Protein AF-A0A7L4TTB1-F1 (afdb_monomer)

Mean predicted aligned error: 3.84 Å

Sequence (138 aa):
DGSELFFIPGIDSWAYRGWGAFDGAALINRELDQLVLGGENGLFYHANLNTTFDLEQKSFSGKPEIKKARYKVANKSHQGIENSIAVYRNIAYFADNGEGVIGINIDGSTLLFALEATDHKDGTIVVDEEENHPFIYT

Nearest PDB structures (foldseek):
  8qpv-assembly1_B  TM=6.743E-01  e=3.118E-03  Escherichia coli
  3mks-assembly3_D  TM=7.440E-01  e=1.355E-02  Saccharomyces cerevisiae
  9cnz-assembly1_B  TM=6.281E-01  e=1.090E-02  Escherichia coli
  9co0-assembly1_B  TM=6.308E-01  e=3.066E-02  Escherichia coli
  4zov-assembly1_A  TM=6.899E-01  e=6.936E-02  Saccharomyces cerevisiae

pLDDT: mean 92.99, std 6.39, range [65.25, 98.38]

Radius of gyration: 16.02 Å; Cα contacts (8 Å, |Δi|>4): 334; chains: 1; bounding box: 37×37×48 Å

Solvent-accessible surface area (backbone atoms only — not comparable to full-atom values): 7861 Å² total; per-residue (Å²): 136,87,70,86,82,80,86,82,74,47,64,46,92,87,40,92,30,91,40,38,50,66,70,26,56,69,46,74,42,77,91,78,36,31,39,39,35,28,23,29,10,28,35,42,39,38,29,43,34,61,70,46,78,40,79,90,79,70,43,76,50,59,58,69,47,80,45,70,28,72,79,73,39,75,100,48,86,48,54,13,16,53,22,29,58,28,70,59,93,59,35,37,33,36,35,23,69,54,27,17,44,36,35,32,32,60,82,82,42,38,80,75,47,53,38,73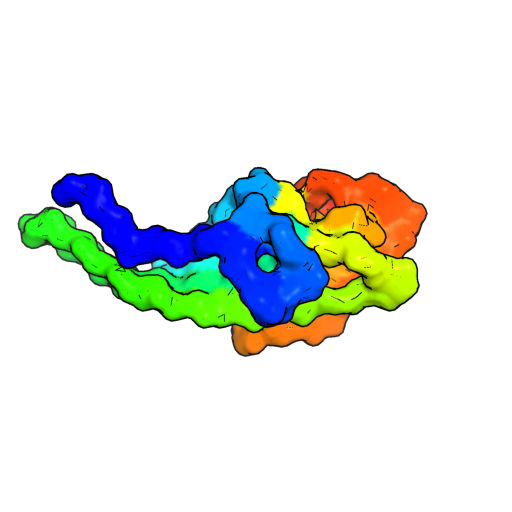,51,96,59,90,45,83,55,58,37,44,75,48,74,57,97,90,41,82,44,82,47,128

Structure (mmCIF, N/CA/C/O backbone):
data_AF-A0A7L4TTB1-F1
#
_entry.id   AF-A0A7L4TTB1-F1
#
loop_
_atom_site.group_PDB
_atom_site.id
_atom_site.type_symbol
_atom_site.label_atom_id
_atom_site.label_alt_id
_atom_site.label_comp_id
_atom_site.label_asym_id
_atom_site.label_entity_id
_atom_site.label_seq_id
_atom_site.pdbx_PDB_ins_code
_atom_site.Cartn_x
_atom_site.Cartn_y
_atom_site.Cartn_z
_atom_site.occupancy
_atom_site.B_iso_or_equiv
_atom_site.auth_seq_id
_atom_site.auth_comp_id
_atom_site.auth_asym_id
_atom_site.auth_atom_id
_atom_site.pdbx_PDB_model_num
ATOM 1 N N . ASP A 1 1 ? -17.251 9.281 18.926 1.00 81.56 1 ASP A N 1
ATOM 2 C CA . ASP A 1 1 ? -17.040 10.738 19.098 1.00 81.56 1 ASP A CA 1
ATOM 3 C C . ASP A 1 1 ? -16.586 11.428 17.805 1.00 81.56 1 ASP A C 1
ATOM 5 O O . ASP A 1 1 ? -16.478 12.646 17.804 1.00 81.56 1 ASP A O 1
ATOM 9 N N . GLY A 1 2 ? -16.378 10.687 16.703 1.00 83.19 2 GLY A N 1
ATOM 10 C CA . GLY A 1 2 ? -15.924 11.267 15.435 1.00 83.19 2 GLY A CA 1
ATOM 11 C C . GLY A 1 2 ? -14.453 11.684 15.460 1.00 83.19 2 GLY A C 1
ATOM 12 O O . GLY A 1 2 ? -14.030 12.432 14.585 1.00 83.19 2 GLY A O 1
ATOM 13 N N . SER A 1 3 ? -13.695 11.237 16.466 1.00 89.62 3 SER A N 1
ATOM 14 C CA . SER A 1 3 ? -12.261 11.477 16.542 1.00 89.62 3 SER A CA 1
ATOM 15 C C . SER A 1 3 ? -11.517 10.707 15.451 1.00 89.62 3 SER A C 1
ATOM 17 O O . SER A 1 3 ? -11.899 9.600 15.062 1.00 89.62 3 SER A O 1
ATOM 19 N N . GLU A 1 4 ? -10.452 11.318 14.940 1.00 90.94 4 GLU A N 1
ATOM 20 C CA . GLU A 1 4 ? -9.525 10.649 14.038 1.00 90.94 4 GLU A CA 1
ATOM 21 C C . GLU A 1 4 ? -8.771 9.555 14.800 1.00 90.94 4 GLU A C 1
ATOM 23 O O . GLU A 1 4 ? -8.196 9.800 15.860 1.00 90.94 4 GLU A O 1
ATOM 28 N N . LEU A 1 5 ? -8.773 8.342 14.249 1.00 89.25 5 LEU A N 1
ATOM 29 C CA . LEU A 1 5 ? -8.054 7.206 14.826 1.00 89.25 5 LEU A CA 1
ATOM 30 C C . LEU A 1 5 ? -6.598 7.162 14.368 1.00 89.25 5 LEU A C 1
ATOM 32 O O . LEU A 1 5 ? -5.707 6.785 15.127 1.00 89.25 5 LEU A O 1
ATOM 36 N N . PHE A 1 6 ? -6.374 7.488 13.097 1.00 93.19 6 PHE A N 1
ATOM 37 C CA . PHE A 1 6 ? -5.079 7.391 12.450 1.00 93.19 6 PHE A CA 1
ATOM 38 C C . PHE A 1 6 ? -5.067 8.210 11.158 1.00 93.19 6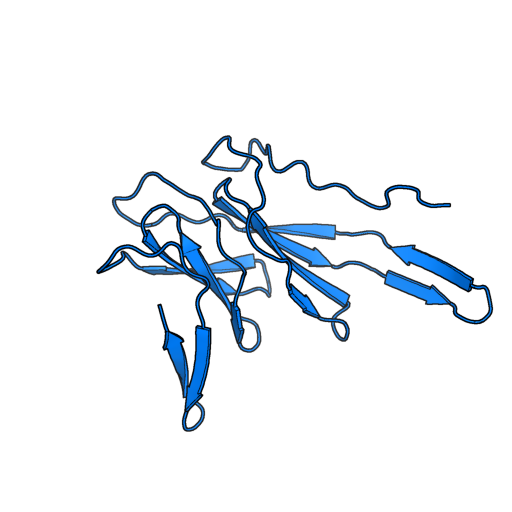 PHE A C 1
ATOM 40 O O . PHE A 1 6 ? -6.069 8.244 10.443 1.00 93.19 6 PHE A O 1
ATOM 47 N N . PHE A 1 7 ? -3.918 8.802 10.835 1.00 94.56 7 PHE A N 1
ATOM 48 C CA . PHE A 1 7 ? -3.724 9.610 9.635 1.00 94.56 7 PHE A CA 1
ATOM 49 C C . PHE A 1 7 ? -2.434 9.226 8.914 1.00 94.56 7 PHE A C 1
ATOM 51 O O . PHE A 1 7 ? -1.376 9.094 9.534 1.00 94.56 7 PHE A O 1
ATOM 58 N N . ILE A 1 8 ? -2.514 9.079 7.589 1.00 95.31 8 ILE A N 1
ATOM 59 C CA . ILE A 1 8 ? -1.348 8.908 6.719 1.00 95.31 8 ILE A CA 1
ATOM 60 C C . ILE A 1 8 ? -1.151 10.223 5.954 1.00 95.31 8 ILE A C 1
ATOM 62 O O . ILE A 1 8 ? -1.990 10.559 5.123 1.00 95.31 8 ILE A O 1
ATOM 66 N N . PRO A 1 9 ? -0.051 10.964 6.177 1.00 95.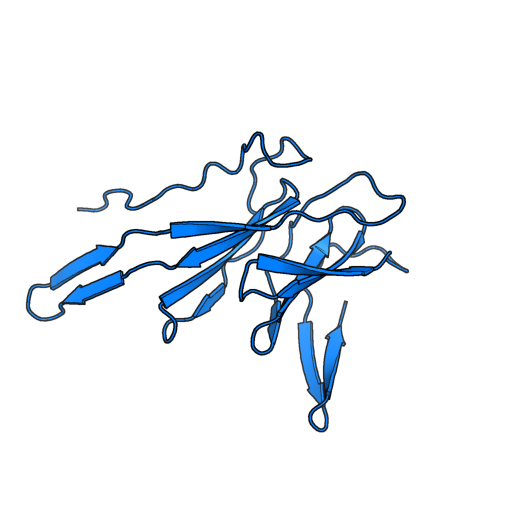00 9 PRO A N 1
ATOM 67 C CA . PRO A 1 9 ? 0.135 12.280 5.564 1.00 95.00 9 PRO A CA 1
ATOM 68 C C . PRO A 1 9 ? 0.494 12.235 4.076 1.00 95.00 9 PRO A C 1
ATOM 70 O O . PRO A 1 9 ? 0.437 13.267 3.414 1.00 95.00 9 PRO A O 1
ATOM 73 N N . GLY A 1 10 ? 0.957 11.088 3.567 1.00 95.75 10 GLY A N 1
ATOM 74 C CA . GLY A 1 10 ? 1.453 10.914 2.197 1.00 95.75 10 GLY A CA 1
ATOM 75 C C . GLY A 1 10 ? 2.787 11.615 1.910 1.00 95.75 10 GLY A C 1
ATOM 76 O O . GLY A 1 10 ? 3.640 11.065 1.223 1.00 95.75 10 GLY A O 1
ATOM 77 N N . ILE A 1 11 ? 3.044 12.796 2.470 1.00 97.38 11 ILE A N 1
ATOM 78 C CA . ILE A 1 11 ? 4.377 13.407 2.439 1.00 97.38 11 ILE A CA 1
ATOM 79 C C . ILE A 1 11 ? 5.302 12.617 3.367 1.00 97.38 11 ILE A C 1
ATOM 81 O O . ILE A 1 11 ? 5.118 12.593 4.583 1.00 97.38 11 ILE A O 1
ATOM 85 N N . ASP A 1 12 ? 6.301 11.961 2.779 1.00 97.06 12 ASP A N 1
ATOM 86 C CA . ASP A 1 12 ? 7.176 11.018 3.471 1.00 97.06 12 ASP A CA 1
ATOM 87 C C . ASP A 1 12 ? 8.604 11.124 2.922 1.00 97.06 12 ASP A C 1
ATOM 89 O O . ASP A 1 12 ? 8.827 10.991 1.720 1.00 97.06 12 ASP A O 1
ATOM 93 N N . SER A 1 13 ? 9.592 11.354 3.790 1.00 96.88 13 SER A N 1
ATOM 94 C CA . SER A 1 13 ? 10.999 11.504 3.383 1.00 96.88 13 SER A CA 1
ATOM 95 C C . SER A 1 13 ? 11.640 10.203 2.893 1.00 96.88 13 SER A C 1
ATOM 97 O O . SER A 1 13 ? 12.727 10.229 2.313 1.00 96.88 13 SER A O 1
ATOM 99 N N . TRP A 1 14 ? 10.993 9.059 3.125 1.00 97.12 14 TRP A N 1
ATOM 100 C CA . TRP A 1 14 ? 11.441 7.766 2.618 1.00 97.12 14 TRP A CA 1
ATOM 101 C C . TRP A 1 14 ? 11.008 7.504 1.168 1.00 97.12 14 TRP A C 1
ATOM 103 O O . TRP A 1 14 ? 11.599 6.640 0.501 1.00 97.12 14 TRP A O 1
ATOM 113 N N . ALA A 1 15 ? 9.997 8.239 0.694 1.00 97.00 15 ALA A N 1
ATOM 114 C CA . ALA A 1 15 ? 9.503 8.185 -0.674 1.00 97.00 15 ALA A CA 1
ATOM 115 C C . ALA A 1 15 ? 10.498 8.816 -1.660 1.00 97.00 15 ALA A C 1
ATOM 117 O O . ALA A 1 15 ? 11.261 9.717 -1.313 1.00 97.00 15 ALA A O 1
ATOM 118 N N . TYR A 1 16 ? 10.483 8.347 -2.910 1.00 95.12 16 TYR A N 1
ATOM 119 C CA . TYR A 1 16 ? 11.289 8.953 -3.976 1.00 95.12 16 TYR A CA 1
ATOM 120 C C . TYR A 1 16 ? 10.629 10.202 -4.571 1.00 95.12 16 TYR A C 1
ATOM 122 O O . TYR A 1 16 ? 11.339 11.085 -5.053 1.00 95.12 16 TYR A O 1
ATOM 130 N N . ARG A 1 17 ? 9.295 10.307 -4.496 1.00 93.94 17 ARG A N 1
ATOM 131 C CA . ARG A 1 17 ? 8.516 11.454 -4.975 1.00 93.94 17 ARG A CA 1
ATOM 132 C C . ARG A 1 17 ? 7.885 12.197 -3.798 1.00 93.94 17 ARG A C 1
ATOM 134 O O . ARG A 1 17 ? 7.252 11.602 -2.934 1.00 93.94 17 ARG A O 1
ATOM 141 N N . GLY A 1 18 ? 8.025 13.520 -3.787 1.00 95.00 18 GLY A N 1
ATOM 142 C CA . GLY A 1 18 ? 7.490 14.404 -2.743 1.00 95.00 18 GLY A CA 1
ATOM 143 C C . GLY A 1 18 ? 6.016 14.780 -2.921 1.00 95.00 18 GLY A C 1
ATOM 144 O O . GLY A 1 18 ? 5.669 15.936 -2.702 1.00 95.00 18 GLY A O 1
ATOM 145 N N . TRP A 1 19 ? 5.167 13.852 -3.367 1.00 96.00 19 TRP A N 1
ATOM 146 C CA . TRP A 1 19 ? 3.761 14.119 -3.693 1.00 96.00 19 TRP A CA 1
ATOM 147 C C . TRP A 1 19 ? 2.832 13.229 -2.865 1.00 96.00 19 TRP A C 1
ATOM 149 O O . TRP A 1 19 ? 2.733 12.038 -3.116 1.00 96.00 19 TRP A O 1
ATOM 159 N N . GLY A 1 20 ? 2.194 13.790 -1.838 1.00 95.94 20 GLY A N 1
ATOM 160 C CA . GLY A 1 20 ? 1.507 13.026 -0.788 1.00 95.94 20 GLY A CA 1
ATOM 161 C C . GLY A 1 20 ? 0.036 12.697 -1.043 1.00 95.94 20 GLY A C 1
ATOM 162 O O . GLY A 1 20 ? -0.704 12.549 -0.075 1.00 95.94 20 GLY A O 1
ATOM 163 N N . ALA A 1 21 ? -0.398 12.651 -2.299 1.00 96.56 21 ALA A N 1
ATOM 164 C CA . ALA A 1 21 ? -1.785 12.365 -2.650 1.00 96.56 21 ALA A CA 1
ATOM 165 C C . ALA A 1 21 ? -2.095 10.856 -2.660 1.00 96.56 21 ALA A C 1
ATOM 167 O O . ALA A 1 21 ? -1.195 10.009 -2.713 1.00 96.56 21 ALA A O 1
ATOM 168 N N . PHE A 1 22 ? -3.391 10.553 -2.594 1.00 96.88 22 PHE A N 1
ATOM 169 C CA . PHE A 1 22 ? -3.963 9.211 -2.604 1.00 96.88 22 PHE A CA 1
ATOM 170 C C . PHE A 1 22 ? -5.194 9.225 -3.512 1.00 96.88 22 PHE A C 1
ATOM 172 O O . PHE A 1 22 ? -6.270 9.640 -3.081 1.00 96.88 22 PHE A O 1
ATOM 179 N N . ASP A 1 23 ? -5.017 8.784 -4.754 1.00 95.12 23 ASP A N 1
ATOM 180 C CA . ASP A 1 23 ? -6.067 8.836 -5.780 1.00 95.12 23 ASP A CA 1
ATOM 181 C C . ASP A 1 23 ? -6.814 7.495 -5.915 1.00 95.12 23 ASP A C 1
ATOM 183 O O . ASP A 1 23 ? -7.994 7.452 -6.272 1.00 95.12 23 ASP A O 1
ATOM 187 N N . GLY A 1 24 ? -6.150 6.395 -5.545 1.00 93.50 24 GLY A N 1
ATOM 188 C CA . GLY A 1 24 ? -6.726 5.056 -5.497 1.00 93.50 24 GLY A CA 1
ATOM 189 C C . GLY A 1 24 ? -7.547 4.776 -4.234 1.00 93.50 24 GLY A C 1
ATOM 190 O O . GLY A 1 24 ? -7.366 5.384 -3.177 1.00 93.50 24 GLY A O 1
ATOM 191 N N . ALA A 1 25 ? -8.432 3.783 -4.321 1.00 95.44 25 ALA A N 1
ATOM 192 C CA . ALA A 1 25 ? -9.164 3.270 -3.171 1.00 95.44 25 ALA A CA 1
ATOM 193 C C . ALA A 1 25 ? -8.328 2.245 -2.388 1.00 95.44 25 ALA A C 1
ATOM 195 O O . ALA A 1 25 ? -7.601 1.428 -2.960 1.00 95.44 25 ALA A O 1
ATOM 196 N N . ALA A 1 26 ? -8.476 2.256 -1.063 1.00 95.94 26 ALA A N 1
ATOM 197 C CA . ALA A 1 26 ? -7.888 1.240 -0.201 1.00 95.94 26 ALA A CA 1
ATOM 198 C C . ALA A 1 26 ? -8.641 -0.092 -0.325 1.00 95.94 26 ALA A C 1
ATOM 200 O O . ALA A 1 26 ? -9.874 -0.117 -0.354 1.00 95.94 26 ALA A O 1
ATOM 201 N N . LEU A 1 27 ? -7.903 -1.202 -0.307 1.00 96.81 27 LEU A N 1
ATOM 202 C CA . LEU A 1 27 ? -8.476 -2.541 -0.203 1.00 96.81 27 LEU A CA 1
ATOM 203 C C . LEU A 1 27 ? -8.360 -3.030 1.242 1.00 96.81 27 LEU A C 1
ATOM 205 O O . LEU A 1 27 ? -7.275 -3.003 1.823 1.00 96.81 27 LEU A O 1
ATOM 209 N N . ILE A 1 28 ? -9.475 -3.486 1.815 1.00 96.38 28 ILE A N 1
ATOM 210 C CA . ILE A 1 28 ? -9.551 -3.964 3.200 1.00 96.38 28 ILE A CA 1
ATOM 211 C C . ILE A 1 28 ? -9.843 -5.460 3.201 1.00 96.38 28 ILE A C 1
ATOM 213 O O . ILE A 1 28 ? -10.834 -5.908 2.627 1.00 96.38 28 ILE A O 1
ATOM 217 N N . ASN A 1 29 ? -9.015 -6.222 3.909 1.00 96.12 29 ASN A N 1
ATOM 218 C CA . ASN A 1 29 ? -9.282 -7.613 4.236 1.00 96.12 29 ASN A CA 1
ATOM 219 C C . ASN A 1 29 ? -9.722 -7.702 5.701 1.00 96.12 29 ASN A C 1
ATOM 221 O O . ASN A 1 29 ? -8.918 -7.537 6.617 1.00 96.12 29 ASN A O 1
ATOM 225 N N . ARG A 1 30 ? -11.011 -7.981 5.918 1.00 94.31 30 ARG A N 1
ATOM 226 C CA . ARG A 1 30 ? -11.591 -8.113 7.261 1.00 94.31 30 ARG A CA 1
ATOM 227 C C . A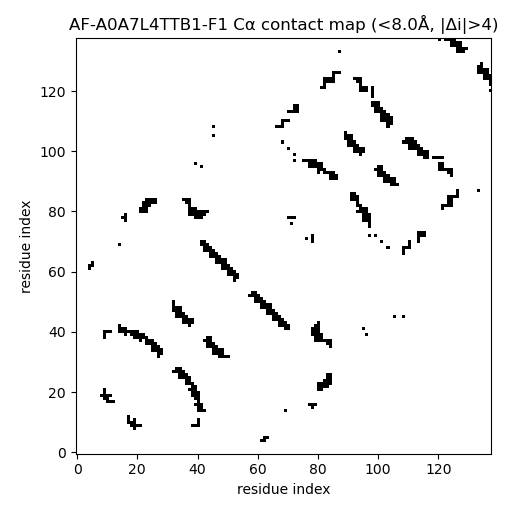RG A 1 30 ? -11.064 -9.333 8.020 1.00 94.31 30 ARG A C 1
ATOM 229 O O . ARG A 1 30 ? -10.962 -9.267 9.238 1.00 94.31 30 ARG A O 1
ATOM 236 N N . GLU A 1 31 ? -10.776 -10.437 7.335 1.00 95.25 31 GLU A N 1
ATOM 237 C CA . GLU A 1 31 ? -10.345 -11.684 7.984 1.00 95.25 31 GLU A CA 1
ATOM 238 C C . GLU A 1 31 ? -8.940 -11.559 8.571 1.00 95.25 31 GLU A C 1
ATOM 240 O O . GLU A 1 31 ? -8.683 -12.052 9.666 1.00 95.25 31 GLU A O 1
ATOM 245 N N . LEU A 1 32 ? -8.053 -10.863 7.858 1.00 95.25 32 LEU A N 1
ATOM 246 C CA . LEU A 1 32 ? -6.690 -10.582 8.312 1.00 95.25 32 LEU A CA 1
ATOM 247 C C . LEU A 1 32 ? -6.575 -9.275 9.102 1.00 95.25 32 LEU A C 1
ATOM 249 O O . LEU A 1 32 ? -5.508 -8.994 9.640 1.00 95.25 32 LEU A O 1
ATOM 253 N N . ASP A 1 33 ? -7.651 -8.486 9.156 1.00 96.56 33 ASP A N 1
ATOM 254 C CA . ASP A 1 33 ? -7.678 -7.143 9.740 1.00 96.56 33 ASP A CA 1
ATOM 255 C C . ASP A 1 33 ? -6.575 -6.236 9.161 1.00 96.56 33 ASP A C 1
ATOM 257 O O . ASP A 1 33 ? -5.785 -5.595 9.860 1.00 96.56 33 ASP A O 1
ATOM 261 N N . GLN A 1 34 ? -6.501 -6.229 7.830 1.00 96.56 34 GLN A N 1
ATOM 262 C CA . GLN A 1 34 ? -5.459 -5.560 7.061 1.00 96.56 34 GLN A CA 1
ATOM 263 C C . GLN A 1 34 ? -6.032 -4.610 6.019 1.00 96.56 34 GLN A C 1
ATOM 265 O O . GLN A 1 34 ? -7.121 -4.818 5.484 1.00 96.56 34 GLN A O 1
ATOM 270 N N . LEU A 1 35 ? -5.246 -3.592 5.686 1.00 96.62 35 LEU A N 1
ATOM 271 C CA . LEU A 1 35 ? -5.521 -2.645 4.615 1.00 96.62 35 LEU A CA 1
ATOM 272 C C . LEU A 1 35 ? -4.288 -2.491 3.730 1.00 96.62 35 LEU A C 1
ATOM 274 O O . LEU A 1 35 ? -3.164 -2.429 4.232 1.00 96.62 35 LEU A O 1
ATOM 278 N N . VAL A 1 36 ? -4.496 -2.383 2.420 1.00 97.94 36 VAL A N 1
ATOM 279 C CA . VAL A 1 36 ? -3.457 -1.974 1.468 1.00 97.94 36 VAL A CA 1
ATOM 280 C C . VAL A 1 36 ? -3.900 -0.749 0.676 1.00 97.94 36 VAL A C 1
ATOM 282 O O . VAL A 1 36 ? -5.084 -0.590 0.377 1.00 97.94 36 VAL A O 1
ATOM 285 N N . LEU A 1 37 ? -2.952 0.133 0.367 1.00 97.88 37 LEU A N 1
ATOM 286 C CA . LEU A 1 37 ? -3.210 1.398 -0.319 1.00 97.88 37 LEU A CA 1
ATOM 287 C C . LEU A 1 37 ? -1.978 1.849 -1.110 1.00 97.88 37 LEU A C 1
ATOM 289 O O . LEU A 1 37 ? -0.845 1.703 -0.649 1.00 97.88 37 LEU A O 1
ATOM 293 N N . GLY A 1 38 ? -2.205 2.420 -2.289 1.00 97.75 38 GLY A N 1
ATOM 294 C CA . GLY A 1 38 ? -1.177 3.099 -3.068 1.00 97.75 38 GLY A CA 1
ATOM 295 C C . GLY A 1 38 ? -1.130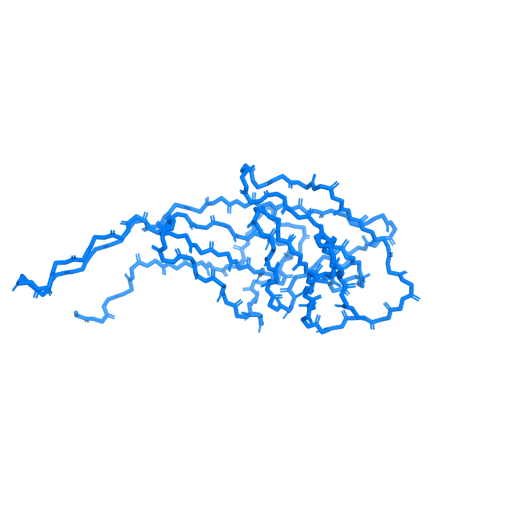 4.588 -2.747 1.00 97.75 38 GLY A C 1
ATOM 296 O O . GLY A 1 38 ? -2.177 5.219 -2.643 1.00 97.75 38 GLY A O 1
ATOM 297 N N . GLY A 1 39 ? 0.070 5.141 -2.569 1.00 97.69 39 GLY A N 1
ATOM 298 C CA . GLY A 1 39 ? 0.280 6.587 -2.550 1.00 97.69 39 GLY A CA 1
ATOM 299 C C . GLY A 1 39 ? 0.943 7.063 -3.835 1.00 97.69 39 GLY A C 1
ATOM 300 O O . GLY A 1 39 ? 1.882 6.437 -4.343 1.00 97.69 39 GLY A O 1
ATOM 301 N N . GLU A 1 40 ? 0.541 8.231 -4.324 1.00 96.19 40 GLU A N 1
ATOM 302 C CA . GLU A 1 40 ? 1.182 8.847 -5.487 1.00 96.19 40 GLU A CA 1
ATOM 303 C C . GLU A 1 40 ? 2.647 9.254 -5.225 1.00 96.19 40 GLU A C 1
ATOM 305 O O . GLU A 1 40 ? 3.401 9.541 -6.151 1.00 96.19 40 GLU A O 1
ATOM 310 N N . ASN A 1 41 ? 3.103 9.229 -3.974 1.00 96.88 41 ASN A N 1
ATOM 311 C CA . ASN A 1 41 ? 4.516 9.372 -3.615 1.00 96.88 41 ASN A CA 1
ATOM 312 C C . ASN A 1 41 ? 5.380 8.156 -4.025 1.00 96.88 41 ASN A C 1
ATOM 314 O O . ASN A 1 41 ? 6.601 8.172 -3.832 1.00 96.88 41 ASN A O 1
ATOM 318 N N . GLY A 1 42 ? 4.769 7.096 -4.564 1.00 96.69 42 GLY A N 1
ATOM 319 C CA . GLY A 1 42 ? 5.444 5.866 -4.978 1.00 96.69 42 GLY A CA 1
ATOM 320 C C . GLY A 1 42 ? 5.641 4.861 -3.843 1.00 96.69 42 GLY A C 1
ATOM 321 O O . GLY A 1 42 ? 6.506 3.985 -3.937 1.00 96.69 42 GLY A O 1
ATOM 322 N N . LEU A 1 43 ? 4.885 4.996 -2.750 1.00 97.94 43 LEU A N 1
ATOM 323 C CA . LEU A 1 43 ? 4.881 4.049 -1.642 1.00 97.94 43 LEU A CA 1
ATOM 324 C C . LEU A 1 43 ? 3.642 3.159 -1.693 1.00 97.94 43 LEU A C 1
ATOM 326 O O . LEU A 1 43 ? 2.512 3.634 -1.775 1.00 97.94 43 LEU A O 1
ATOM 330 N N . PHE A 1 44 ? 3.870 1.856 -1.570 1.00 98.38 44 PHE A N 1
ATOM 331 C CA . PHE A 1 44 ? 2.826 0.893 -1.252 1.00 98.38 44 PHE A CA 1
ATOM 332 C C . PHE A 1 44 ? 2.693 0.808 0.268 1.00 98.38 44 PHE A C 1
ATOM 334 O O . PHE A 1 44 ? 3.671 0.508 0.961 1.00 98.38 44 PHE A O 1
ATOM 341 N N . TYR A 1 45 ? 1.499 1.071 0.782 1.00 98.06 45 TYR A N 1
ATOM 342 C CA . TYR A 1 45 ? 1.173 1.021 2.200 1.00 98.06 45 TYR A CA 1
ATOM 343 C C . TYR A 1 45 ? 0.461 -0.289 2.525 1.00 98.06 45 TYR A C 1
ATOM 345 O O . TYR A 1 45 ? -0.510 -0.656 1.869 1.00 98.06 45 TYR A O 1
ATOM 353 N N . HIS A 1 46 ? 0.915 -0.960 3.580 1.00 97.56 46 HIS A N 1
ATOM 354 C CA . HIS A 1 46 ? 0.258 -2.115 4.186 1.00 97.56 46 HIS A CA 1
ATOM 355 C C . HIS A 1 46 ? 0.049 -1.831 5.668 1.00 97.56 46 HIS A C 1
ATOM 357 O O . HIS A 1 46 ? 1.009 -1.592 6.394 1.00 97.56 46 HIS A O 1
ATOM 363 N N . ALA A 1 47 ? -1.196 -1.837 6.122 1.00 96.38 47 ALA A N 1
ATOM 364 C CA . ALA A 1 47 ? -1.556 -1.610 7.510 1.00 96.38 47 ALA A CA 1
ATOM 365 C C . ALA A 1 47 ? -2.116 -2.892 8.124 1.00 96.38 47 ALA A C 1
ATOM 367 O O . ALA A 1 47 ? -3.065 -3.458 7.587 1.00 96.38 47 ALA A O 1
ATOM 368 N N . ASN A 1 48 ? -1.588 -3.302 9.276 1.00 96.75 48 ASN A N 1
ATOM 369 C CA . ASN A 1 48 ? -2.353 -4.130 10.211 1.00 96.75 48 ASN A CA 1
ATOM 370 C C . ASN A 1 48 ? -3.210 -3.174 11.044 1.00 96.75 48 ASN A C 1
ATOM 372 O O . ASN A 1 48 ? -2.648 -2.287 11.685 1.00 96.75 48 ASN A O 1
ATOM 376 N N . LEU A 1 49 ? -4.535 -3.296 11.015 1.00 96.38 49 LEU A N 1
ATOM 377 C CA . LEU A 1 49 ? -5.437 -2.319 11.640 1.00 96.38 49 LEU A CA 1
ATOM 378 C C . LEU A 1 49 ? -5.509 -2.491 13.167 1.00 96.38 49 LEU A C 1
ATOM 380 O O . LEU A 1 49 ? -5.665 -1.503 13.893 1.00 96.38 49 LEU A O 1
ATOM 384 N N . ASN A 1 50 ? -5.319 -3.724 13.650 1.00 96.44 50 ASN A N 1
ATOM 385 C CA . ASN A 1 50 ? -5.428 -4.120 15.056 1.00 96.44 50 ASN A CA 1
ATOM 386 C C . ASN A 1 50 ? -6.769 -3.683 15.670 1.00 96.44 50 ASN A C 1
ATOM 388 O O . ASN A 1 50 ? -6.824 -3.082 16.746 1.00 96.44 50 ASN A O 1
ATOM 392 N N . THR A 1 51 ? -7.847 -3.940 14.938 1.00 95.25 51 THR A N 1
ATOM 393 C CA . THR A 1 51 ? -9.217 -3.563 15.257 1.00 95.25 51 THR A CA 1
ATOM 394 C C . THR A 1 51 ? -9.776 -4.434 16.376 1.00 95.25 51 THR A C 1
ATOM 396 O O . THR A 1 51 ? -9.739 -5.661 16.323 1.00 95.25 51 THR A O 1
ATOM 399 N N . THR A 1 52 ? -10.383 -3.801 17.376 1.00 93.75 52 THR A N 1
ATOM 400 C CA . THR A 1 52 ? -11.248 -4.452 18.363 1.00 93.75 52 THR A CA 1
ATOM 401 C C . THR A 1 52 ? -12.622 -3.805 18.298 1.00 93.75 52 THR A C 1
ATOM 403 O O . THR A 1 52 ? -12.756 -2.593 18.461 1.00 93.75 52 THR A O 1
ATOM 406 N N . PHE A 1 53 ? -13.653 -4.613 18.060 1.00 91.81 53 PHE A N 1
ATOM 407 C CA . PHE A 1 53 ? -15.038 -4.159 18.011 1.00 91.81 53 PHE A CA 1
ATOM 408 C C . PHE A 1 53 ? -15.892 -4.972 18.980 1.00 91.81 53 PHE A C 1
ATOM 410 O O . PHE A 1 53 ? -15.985 -6.192 18.853 1.00 91.81 53 PHE A O 1
ATOM 417 N N . ASP A 1 54 ? -16.529 -4.283 19.923 1.00 93.94 54 ASP A N 1
ATOM 418 C CA . ASP A 1 54 ? -17.469 -4.860 20.880 1.00 93.94 54 ASP A CA 1
ATOM 419 C C . ASP A 1 54 ? -18.862 -4.279 20.624 1.00 93.94 54 ASP A C 1
ATOM 421 O O . ASP A 1 54 ? -19.124 -3.092 20.850 1.00 93.94 54 ASP A O 1
ATOM 425 N N . LEU A 1 55 ? -19.763 -5.133 20.139 1.00 93.44 55 LEU A N 1
ATOM 426 C CA . LEU A 1 55 ? -21.128 -4.746 19.805 1.00 93.44 55 LEU A CA 1
ATOM 427 C C . LEU A 1 55 ? -21.987 -4.474 21.051 1.00 93.44 55 LEU A C 1
ATOM 429 O O . LEU A 1 55 ? -22.845 -3.591 21.007 1.00 93.44 55 LEU A O 1
ATOM 433 N N . GLU A 1 56 ? -21.768 -5.201 22.150 1.00 96.38 56 GLU A N 1
ATOM 434 C CA . GLU A 1 56 ? -22.550 -5.061 23.386 1.00 96.38 56 GLU A CA 1
ATOM 435 C C . GLU A 1 56 ? -22.201 -3.756 24.099 1.00 96.38 56 GLU A C 1
ATOM 437 O O . GLU A 1 56 ? -23.087 -2.982 24.469 1.00 96.38 56 GLU A O 1
ATOM 442 N N . GLN A 1 57 ? -20.902 -3.473 24.214 1.00 94.88 57 GLN A N 1
ATOM 443 C CA . GLN A 1 57 ? -20.381 -2.230 24.786 1.00 94.88 57 GLN A CA 1
ATOM 444 C C . GLN A 1 57 ? -20.443 -1.054 23.804 1.00 94.88 57 GLN A C 1
ATOM 446 O O . GLN A 1 57 ? -20.165 0.081 24.191 1.00 94.88 57 GLN A O 1
ATOM 451 N N . LYS A 1 58 ? -20.803 -1.307 22.535 1.00 92.44 58 LYS A N 1
ATOM 452 C CA . LYS A 1 58 ? -20.781 -0.330 21.432 1.00 92.44 58 LYS A CA 1
ATOM 453 C C . LYS A 1 58 ? -19.437 0.395 21.350 1.00 92.44 58 LYS A C 1
ATOM 455 O O . LYS A 1 58 ? -19.387 1.611 21.157 1.00 92.44 58 LYS A O 1
ATOM 460 N N . SER A 1 59 ? -18.356 -0.354 21.538 1.00 91.19 59 SER A N 1
ATOM 461 C CA . SER A 1 59 ? -17.003 0.184 21.575 1.00 91.19 59 SER A CA 1
ATOM 462 C C . SER A 1 59 ? -16.196 -0.285 20.372 1.00 91.19 59 SER A C 1
ATOM 464 O O . SER A 1 59 ? -16.396 -1.375 19.833 1.00 91.19 59 SER A O 1
ATOM 466 N N . PHE A 1 60 ? -15.302 0.587 19.928 1.00 90.75 60 PHE A N 1
ATOM 467 C CA . PHE A 1 60 ? -14.391 0.340 18.827 1.00 90.75 60 PHE A CA 1
ATOM 468 C C . PHE A 1 60 ? -13.029 0.910 19.206 1.00 90.75 60 PHE A C 1
ATOM 470 O O . PHE A 1 60 ? -12.943 2.038 19.697 1.00 90.75 60 PHE A O 1
ATOM 477 N N . SER A 1 61 ? -11.971 0.158 18.943 1.00 91.88 61 SER A N 1
ATOM 478 C CA . SER A 1 61 ? -10.602 0.657 18.961 1.00 91.88 61 SER A CA 1
ATOM 479 C C . SER A 1 61 ? -9.822 0.069 17.792 1.00 91.88 61 SER A C 1
ATOM 481 O O . SER A 1 61 ? -10.156 -0.987 17.259 1.00 91.88 61 SER A O 1
ATOM 483 N N . GLY A 1 62 ? -8.781 0.776 17.378 1.00 92.69 62 GLY A N 1
ATOM 484 C CA . GLY A 1 62 ? -7.845 0.321 16.363 1.00 92.69 62 GLY A CA 1
ATOM 485 C C . GLY A 1 62 ? -6.500 0.972 16.624 1.00 92.69 62 GLY A C 1
ATOM 486 O O . GLY A 1 62 ? -6.439 2.114 17.086 1.00 92.69 62 GLY A O 1
ATOM 487 N N . LYS A 1 63 ? -5.420 0.248 16.352 1.00 94.62 63 LYS A N 1
ATOM 488 C CA . LYS A 1 63 ? -4.062 0.784 16.436 1.00 94.62 63 LYS A CA 1
ATOM 489 C C . LYS A 1 63 ? -3.305 0.381 15.175 1.00 94.62 63 LYS A C 1
ATOM 491 O O . LYS A 1 63 ? -2.558 -0.601 15.216 1.00 94.62 63 LYS A O 1
ATOM 496 N N . PRO A 1 64 ? -3.501 1.114 14.066 1.00 96.06 64 PRO A N 1
ATOM 497 C CA . PRO A 1 64 ? -2.879 0.755 12.808 1.00 96.06 64 PRO A CA 1
ATOM 498 C C . PRO A 1 64 ? -1.351 0.744 12.900 1.00 96.06 64 PRO A C 1
ATOM 500 O O . PRO A 1 64 ? -0.732 1.681 13.409 1.00 96.06 64 PRO A O 1
ATOM 503 N N . GLU A 1 65 ? -0.741 -0.312 12.377 1.00 96.12 65 GLU A N 1
ATOM 504 C CA . GLU A 1 65 ? 0.704 -0.448 12.218 1.00 96.12 65 GLU A CA 1
ATOM 505 C C . GLU A 1 65 ? 1.042 -0.475 10.732 1.00 96.12 65 GLU A C 1
ATOM 507 O O . GLU A 1 65 ? 0.690 -1.416 10.019 1.00 96.12 65 GLU A O 1
ATOM 512 N N . ILE A 1 66 ? 1.723 0.574 10.266 1.00 96.00 66 ILE A N 1
ATOM 513 C CA . ILE A 1 66 ? 2.024 0.769 8.849 1.00 96.00 66 ILE A CA 1
ATOM 514 C C . ILE A 1 66 ? 3.382 0.170 8.496 1.00 96.00 66 ILE A C 1
ATOM 516 O O . ILE A 1 66 ? 4.424 0.563 9.026 1.00 96.00 66 ILE A O 1
ATOM 520 N N . LYS A 1 67 ? 3.366 -0.721 7.514 1.00 96.44 67 LYS A N 1
ATOM 521 C CA . LYS A 1 67 ? 4.516 -1.157 6.729 1.00 96.44 67 LYS A CA 1
ATOM 522 C C . LYS A 1 67 ? 4.452 -0.491 5.362 1.00 96.44 67 LYS A C 1
ATOM 524 O O . LYS A 1 67 ? 3.378 -0.178 4.849 1.00 96.44 67 LYS A O 1
ATOM 529 N N . LYS A 1 68 ? 5.622 -0.238 4.785 1.00 97.25 68 LYS A N 1
ATOM 530 C CA . LYS A 1 68 ? 5.742 0.431 3.493 1.00 97.25 68 LYS A CA 1
ATOM 531 C C . LYS A 1 68 ? 6.705 -0.338 2.606 1.00 97.25 68 LYS A C 1
ATOM 533 O O . LYS A 1 68 ? 7.764 -0.752 3.074 1.00 97.25 68 LYS A O 1
ATOM 538 N N . ALA A 1 69 ? 6.372 -0.445 1.329 1.00 97.69 69 ALA A N 1
ATOM 539 C CA . ALA A 1 69 ? 7.311 -0.820 0.282 1.00 97.69 69 ALA A CA 1
ATOM 540 C C . ALA A 1 69 ? 7.522 0.366 -0.660 1.00 97.69 69 ALA A C 1
ATOM 542 O O . ALA A 1 69 ? 6.635 1.197 -0.850 1.00 97.69 69 ALA A O 1
ATOM 543 N N . ARG A 1 70 ? 8.704 0.426 -1.267 1.00 96.00 70 ARG A N 1
ATOM 544 C CA . ARG A 1 70 ? 9.023 1.352 -2.354 1.00 96.00 70 ARG A CA 1
ATOM 545 C C . ARG A 1 70 ? 9.663 0.568 -3.483 1.00 96.00 70 ARG A C 1
ATOM 547 O O . ARG A 1 70 ? 10.311 -0.450 -3.239 1.00 96.00 70 ARG A O 1
ATOM 554 N N . TYR A 1 71 ? 9.523 1.065 -4.695 1.00 96.19 71 TYR A N 1
ATOM 555 C CA . TYR A 1 71 ? 9.999 0.395 -5.894 1.00 96.19 71 TYR A CA 1
ATOM 556 C C . TYR A 1 71 ? 10.708 1.388 -6.813 1.00 96.19 71 TYR A C 1
ATOM 558 O O . TYR A 1 71 ? 10.648 2.605 -6.627 1.00 96.19 71 TYR A O 1
ATOM 566 N N . LYS A 1 72 ? 11.424 0.844 -7.795 1.00 94.44 72 LYS A N 1
ATOM 567 C CA . LYS A 1 72 ? 11.932 1.584 -8.945 1.00 94.44 72 LYS A CA 1
ATOM 568 C C . LYS A 1 72 ? 11.684 0.746 -10.183 1.00 94.44 72 LYS A C 1
ATOM 570 O O . LYS A 1 72 ? 11.997 -0.441 -10.183 1.00 94.44 72 LYS A O 1
ATOM 575 N N . VAL A 1 73 ? 11.164 1.384 -11.216 1.00 92.00 73 VAL A N 1
ATOM 576 C CA . VAL A 1 73 ? 11.102 0.822 -12.562 1.00 92.00 73 VAL A CA 1
ATOM 577 C C . VAL A 1 73 ? 12.378 1.252 -13.287 1.00 92.00 73 VAL A C 1
ATOM 579 O O . VAL A 1 73 ? 12.832 2.392 -13.132 1.00 92.00 73 VAL A O 1
ATOM 582 N N . ALA A 1 74 ? 13.012 0.333 -14.014 1.00 89.44 74 ALA A N 1
ATOM 583 C CA . ALA A 1 74 ? 14.211 0.654 -14.780 1.00 89.44 74 ALA A CA 1
ATOM 584 C C . ALA A 1 74 ? 13.908 1.771 -15.795 1.00 89.44 74 ALA A C 1
ATOM 586 O O . ALA A 1 74 ? 12.810 1.858 -16.332 1.00 89.44 74 ALA A O 1
ATOM 587 N N . ASN A 1 75 ? 14.867 2.680 -15.992 1.00 84.94 75 ASN A N 1
ATOM 588 C CA . ASN A 1 75 ? 14.769 3.799 -16.941 1.00 84.94 75 ASN A CA 1
ATOM 589 C C . ASN A 1 75 ? 13.592 4.780 -16.729 1.00 84.94 75 ASN A C 1
ATOM 591 O O . ASN A 1 75 ? 13.348 5.627 -17.588 1.00 84.94 75 ASN A O 1
ATOM 595 N N . LYS A 1 76 ? 12.896 4.732 -15.584 1.00 85.00 76 LYS A N 1
ATOM 596 C CA . LYS A 1 76 ? 11.776 5.626 -15.251 1.00 85.00 76 LYS A CA 1
ATOM 597 C C . LYS A 1 76 ? 12.040 6.387 -13.948 1.00 85.00 76 LYS A C 1
ATOM 599 O O . LYS A 1 76 ? 12.536 5.834 -12.965 1.00 85.00 76 LYS A O 1
ATOM 604 N N . SER A 1 77 ? 11.703 7.677 -13.929 1.00 82.31 77 SER A N 1
ATOM 605 C CA . SER A 1 77 ? 11.931 8.578 -12.785 1.00 82.31 77 SER A CA 1
ATOM 606 C C . SER A 1 77 ? 10.658 9.028 -12.067 1.00 82.31 77 SER A C 1
ATOM 608 O O . SER A 1 77 ? 10.758 9.678 -11.032 1.00 82.31 77 SER A O 1
ATOM 610 N N . HIS A 1 78 ? 9.481 8.710 -12.604 1.00 87.06 78 HIS A N 1
ATOM 611 C CA . HIS A 1 78 ? 8.196 9.181 -12.092 1.00 87.06 78 HIS A CA 1
ATOM 612 C C . HIS A 1 78 ? 7.497 8.085 -11.292 1.00 87.06 78 HIS A C 1
ATOM 614 O O . HIS A 1 78 ? 6.609 7.436 -11.816 1.00 87.06 78 HIS A O 1
ATOM 620 N N . GLN A 1 79 ? 7.908 7.877 -10.036 1.00 91.94 79 GLN A N 1
ATOM 621 C CA . GLN A 1 79 ? 7.210 6.926 -9.166 1.00 91.94 79 GLN A CA 1
ATOM 622 C C . GLN A 1 79 ? 5.863 7.490 -8.708 1.00 91.94 79 GLN A C 1
ATOM 624 O O . GLN A 1 79 ? 5.798 8.651 -8.304 1.00 91.94 79 GLN A O 1
ATOM 629 N N . GLY A 1 80 ? 4.814 6.682 -8.695 1.00 95.50 80 GLY A N 1
ATOM 630 C CA . GLY A 1 80 ? 3.525 7.042 -8.112 1.00 95.50 80 GLY A CA 1
ATOM 631 C C . GLY A 1 80 ? 2.513 5.926 -8.270 1.00 95.50 80 GLY A C 1
ATOM 632 O O . GLY A 1 80 ? 2.567 5.189 -9.241 1.00 95.50 80 GLY A O 1
ATOM 633 N N . ILE A 1 81 ? 1.627 5.763 -7.293 1.00 96.38 81 ILE A N 1
ATOM 634 C CA . ILE A 1 81 ? 0.503 4.836 -7.396 1.00 96.38 81 ILE A CA 1
ATOM 635 C C . ILE A 1 81 ? -0.785 5.661 -7.355 1.00 96.38 81 ILE A C 1
ATOM 637 O O . ILE A 1 81 ? -1.292 5.961 -6.276 1.00 96.38 81 ILE A O 1
ATOM 641 N N . GLU A 1 82 ? -1.274 6.072 -8.524 1.00 94.25 82 GLU A N 1
ATOM 642 C CA . GLU A 1 82 ? -2.528 6.835 -8.669 1.00 94.25 82 GLU A CA 1
ATOM 643 C C . GLU A 1 82 ? -3.777 5.948 -8.795 1.00 94.25 82 GLU A C 1
ATOM 645 O O . GLU A 1 82 ? -4.903 6.394 -8.599 1.00 94.25 82 GLU A O 1
ATOM 650 N N . ASN A 1 83 ? -3.584 4.661 -9.081 1.00 94.38 83 ASN A N 1
ATOM 651 C CA . ASN A 1 83 ? -4.659 3.686 -9.216 1.00 94.38 83 ASN A CA 1
ATOM 652 C C . ASN A 1 83 ? -4.923 2.901 -7.920 1.00 94.38 83 ASN A C 1
ATOM 654 O O . ASN A 1 83 ? -4.159 2.940 -6.952 1.00 94.38 83 ASN A O 1
ATOM 658 N N . SER A 1 84 ? -6.046 2.177 -7.897 1.00 96.25 84 SER A N 1
ATOM 659 C CA . SER A 1 84 ? -6.360 1.270 -6.791 1.00 96.25 84 SER A CA 1
ATOM 660 C C . SER A 1 84 ? -5.505 0.005 -6.875 1.00 96.25 84 SER A C 1
ATOM 662 O O . SER A 1 84 ? -5.112 -0.431 -7.955 1.00 96.25 84 SER A O 1
ATOM 664 N N . ILE A 1 85 ? -5.248 -0.618 -5.726 1.00 97.06 85 ILE A N 1
ATOM 665 C CA . ILE A 1 85 ? -4.472 -1.857 -5.660 1.00 97.06 85 ILE A CA 1
ATOM 666 C C . ILE A 1 85 ? -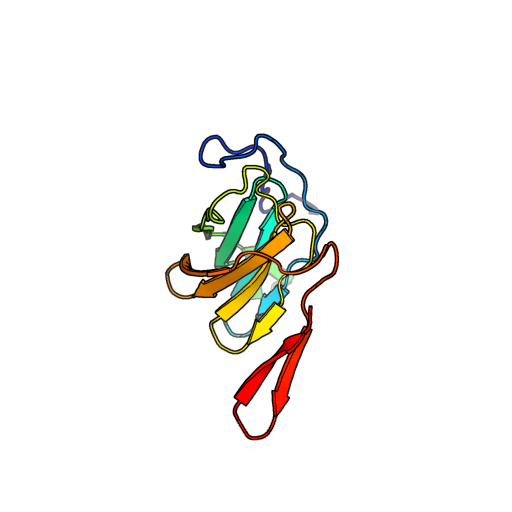5.364 -3.051 -6.007 1.00 97.06 85 ILE A C 1
ATOM 668 O O . ILE A 1 85 ? -6.389 -3.268 -5.357 1.00 97.06 85 ILE A O 1
ATOM 672 N N . ALA A 1 86 ? -4.931 -3.877 -6.957 1.00 96.56 86 ALA A N 1
ATOM 673 C CA . ALA A 1 86 ? -5.505 -5.199 -7.179 1.00 96.56 86 ALA A CA 1
ATOM 674 C C . ALA A 1 86 ? -4.720 -6.249 -6.388 1.00 96.56 86 ALA A C 1
ATOM 676 O O . ALA A 1 86 ? -3.496 -6.180 -6.303 1.00 96.56 86 ALA A O 1
ATOM 677 N N . VAL A 1 87 ? -5.402 -7.233 -5.803 1.00 96.50 87 VAL A N 1
ATOM 678 C CA . VAL A 1 87 ? -4.750 -8.286 -5.015 1.00 96.50 87 VAL A CA 1
ATOM 679 C C . VAL A 1 87 ? -5.237 -9.652 -5.465 1.00 96.50 87 VAL A C 1
ATOM 681 O O . VAL A 1 87 ? -6.438 -9.881 -5.571 1.00 96.50 87 VAL A O 1
ATOM 684 N N . TYR A 1 88 ? -4.298 -10.575 -5.654 1.00 95.94 88 TYR A N 1
ATOM 685 C CA . TYR A 1 88 ? -4.580 -11.999 -5.784 1.00 95.94 88 TYR A CA 1
ATOM 686 C C . TYR A 1 88 ? -3.713 -12.768 -4.789 1.00 95.94 88 TYR A C 1
ATOM 688 O O . TYR A 1 88 ? -2.482 -12.688 -4.814 1.00 95.94 88 TYR A O 1
ATOM 696 N N . ARG A 1 89 ? -4.366 -13.496 -3.874 1.00 94.19 89 ARG A N 1
ATOM 697 C CA . ARG A 1 89 ? -3.728 -14.142 -2.713 1.00 94.19 89 ARG A CA 1
ATOM 698 C C . ARG A 1 89 ? -2.931 -13.122 -1.883 1.00 94.19 89 ARG A C 1
ATOM 700 O O . ARG A 1 89 ? -3.521 -12.201 -1.333 1.00 94.19 89 ARG A O 1
ATOM 707 N N . ASN A 1 90 ? -1.615 -13.288 -1.779 1.00 95.62 90 ASN A N 1
ATOM 708 C CA . ASN A 1 90 ? -0.708 -12.427 -1.018 1.00 95.62 90 ASN A CA 1
ATOM 709 C C . ASN A 1 90 ? 0.052 -11.417 -1.899 1.00 95.62 90 ASN A C 1
ATOM 711 O O . ASN A 1 90 ? 0.997 -10.788 -1.422 1.00 95.62 90 ASN A O 1
ATOM 715 N N . ILE A 1 91 ? -0.313 -11.274 -3.176 1.00 97.25 91 ILE A N 1
ATOM 716 C CA . ILE A 1 91 ? 0.389 -10.401 -4.119 1.00 97.25 91 ILE A CA 1
ATOM 717 C C . ILE A 1 91 ? -0.494 -9.210 -4.476 1.00 97.25 91 ILE A C 1
ATOM 719 O O . ILE A 1 91 ? -1.629 -9.381 -4.919 1.00 97.25 91 ILE A O 1
ATOM 723 N N . ALA A 1 92 ? 0.050 -8.011 -4.289 1.00 97.62 92 ALA A N 1
ATOM 724 C CA . ALA A 1 92 ? -0.528 -6.752 -4.725 1.00 97.62 92 ALA A CA 1
ATOM 725 C C . ALA A 1 92 ? 0.046 -6.338 -6.084 1.00 97.62 92 ALA A C 1
ATOM 727 O O . ALA A 1 92 ? 1.260 -6.408 -6.293 1.00 97.62 92 ALA A O 1
ATOM 728 N N . TYR A 1 93 ? -0.828 -5.859 -6.962 1.00 96.62 93 TYR A N 1
ATOM 729 C CA . TYR A 1 93 ? -0.524 -5.376 -8.301 1.00 96.62 93 TYR A CA 1
ATOM 730 C C . TYR A 1 93 ? -1.053 -3.959 -8.480 1.00 96.62 93 TYR A C 1
ATOM 732 O O . TYR A 1 93 ? -2.164 -3.642 -8.050 1.00 96.62 93 TYR A O 1
ATOM 740 N N . PHE A 1 94 ?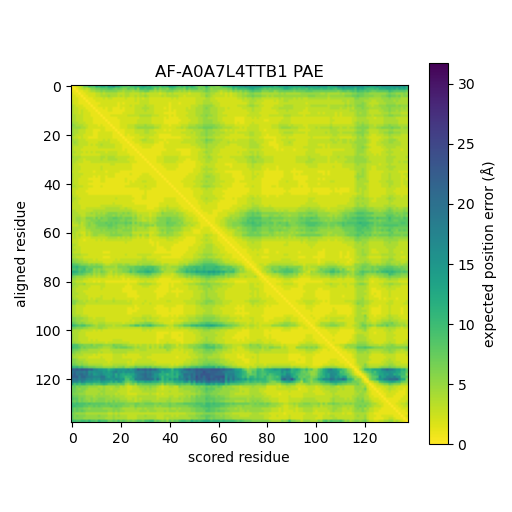 -0.253 -3.115 -9.120 1.00 95.62 94 PH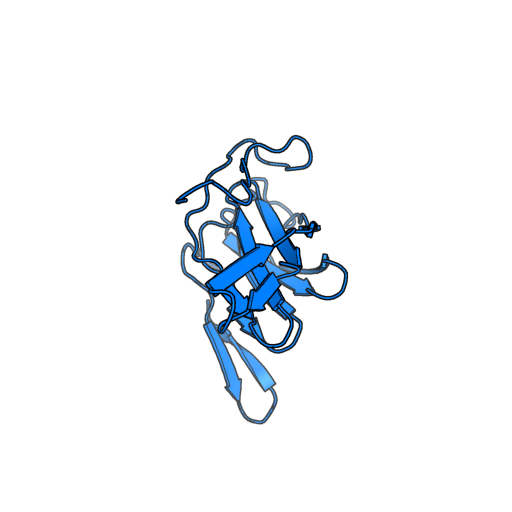E A N 1
ATOM 741 C CA . PHE A 1 94 ? -0.624 -1.743 -9.453 1.00 95.62 94 PHE A CA 1
ATOM 742 C C . PHE A 1 94 ? 0.220 -1.224 -10.617 1.00 95.62 94 PHE A C 1
ATOM 744 O O . PHE A 1 94 ? 1.327 -1.722 -10.866 1.00 95.62 94 PHE A O 1
ATOM 751 N N . ALA A 1 95 ? -0.315 -0.230 -11.322 1.00 93.88 95 ALA A N 1
ATOM 752 C CA . ALA A 1 95 ? 0.445 0.520 -12.313 1.00 93.88 95 ALA A CA 1
ATOM 753 C C . ALA A 1 95 ? 1.156 1.705 -11.639 1.00 93.88 95 ALA A C 1
ATOM 755 O O . ALA A 1 95 ? 0.646 2.292 -10.682 1.00 93.88 95 ALA A O 1
ATOM 756 N N . ASP A 1 96 ? 2.354 2.013 -12.112 1.00 93.31 96 ASP A N 1
ATOM 757 C CA . ASP A 1 96 ? 3.135 3.182 -11.726 1.00 93.31 96 ASP A CA 1
ATOM 758 C C . ASP A 1 96 ? 2.803 4.364 -12.637 1.00 93.31 96 ASP A C 1
ATOM 760 O O . ASP A 1 96 ? 2.608 4.168 -13.833 1.00 93.31 96 ASP A O 1
ATOM 764 N N . ASN A 1 97 ? 2.844 5.593 -12.123 1.00 91.75 97 ASN A N 1
ATOM 765 C CA . ASN A 1 97 ? 2.711 6.809 -12.941 1.00 91.75 97 ASN A CA 1
ATOM 766 C C . ASN A 1 97 ? 3.804 6.909 -14.031 1.00 91.75 97 ASN A C 1
ATOM 768 O O . ASN A 1 97 ? 3.664 7.644 -15.005 1.00 91.75 97 ASN A O 1
ATOM 772 N N . GLY A 1 98 ? 4.921 6.193 -13.877 1.00 88.75 98 GLY A N 1
ATOM 773 C CA . GLY A 1 98 ? 5.942 5.981 -14.903 1.00 88.75 98 GLY A CA 1
ATOM 774 C C . GLY A 1 98 ? 5.595 4.890 -15.926 1.00 88.75 98 GLY A C 1
ATOM 775 O O . GLY A 1 98 ? 6.475 4.508 -16.704 1.00 88.75 98 GLY A O 1
ATOM 776 N N . GLU A 1 99 ? 4.344 4.423 -15.932 1.00 85.81 99 GLU A N 1
ATOM 777 C CA . GLU A 1 99 ? 3.703 3.392 -16.766 1.00 85.81 99 GLU A CA 1
ATOM 778 C C . GLU A 1 99 ? 4.048 1.936 -16.387 1.00 85.81 99 GLU A C 1
ATOM 780 O O . GLU A 1 99 ? 3.478 0.994 -16.935 1.00 85.81 99 GLU A O 1
ATOM 785 N N . GLY A 1 100 ? 4.982 1.701 -15.461 1.00 91.12 100 GLY A N 1
ATOM 786 C CA . GLY A 1 100 ? 5.408 0.341 -15.109 1.00 91.12 100 GLY A CA 1
ATOM 787 C C . GLY A 1 100 ? 4.330 -0.489 -14.401 1.00 91.12 100 GLY A C 1
ATOM 788 O O . GLY A 1 100 ? 3.420 0.050 -13.783 1.00 91.12 100 GLY A O 1
ATOM 789 N N . VAL A 1 101 ? 4.466 -1.818 -14.426 1.00 93.44 101 VAL A N 1
ATOM 790 C CA . VAL A 1 101 ? 3.595 -2.739 -13.667 1.00 93.44 101 VAL A CA 1
ATOM 791 C C . VAL A 1 101 ? 4.385 -3.362 -12.528 1.00 93.44 101 VAL A C 1
ATOM 793 O O . VAL A 1 101 ? 5.448 -3.951 -12.742 1.00 93.44 101 VAL A O 1
ATOM 796 N N . ILE A 1 102 ? 3.873 -3.238 -11.307 1.00 95.69 102 ILE A N 1
ATOM 797 C CA . ILE A 1 102 ? 4.579 -3.659 -10.098 1.00 95.69 102 ILE A CA 1
ATOM 798 C C . ILE A 1 102 ? 3.820 -4.787 -9.415 1.00 95.69 102 ILE A C 1
ATOM 800 O O . ILE A 1 102 ? 2.599 -4.748 -9.298 1.00 95.69 102 ILE A O 1
ATOM 804 N N . GLY A 1 103 ? 4.576 -5.775 -8.935 1.00 96.94 103 GLY A N 1
ATOM 805 C CA . GLY A 1 103 ? 4.109 -6.824 -8.038 1.00 96.94 103 GLY A CA 1
ATOM 806 C C . GLY A 1 103 ? 4.810 -6.720 -6.686 1.00 96.94 103 GLY A C 1
ATOM 807 O O . GLY A 1 103 ? 6.040 -6.802 -6.616 1.00 96.94 103 GLY A O 1
ATOM 808 N N . ILE A 1 104 ? 4.045 -6.575 -5.607 1.00 98.19 104 ILE A N 1
ATOM 809 C CA . ILE A 1 104 ? 4.535 -6.588 -4.221 1.00 98.19 104 ILE A CA 1
ATOM 810 C C . ILE A 1 104 ? 3.987 -7.822 -3.511 1.00 98.19 104 ILE A C 1
ATOM 812 O O . ILE A 1 104 ? 2.784 -8.066 -3.525 1.00 98.19 104 ILE A O 1
ATOM 816 N N . ASN A 1 105 ? 4.847 -8.569 -2.825 1.00 97.44 105 ASN A N 1
ATOM 817 C CA . ASN A 1 105 ? 4.390 -9.515 -1.818 1.00 97.44 105 ASN A CA 1
ATOM 818 C C . ASN A 1 105 ? 3.972 -8.732 -0.569 1.00 97.44 105 ASN A C 1
ATOM 820 O O . ASN A 1 105 ? 4.797 -8.054 0.055 1.00 97.44 105 ASN A O 1
ATOM 824 N N . ILE A 1 106 ? 2.695 -8.830 -0.209 1.00 96.75 106 ILE A N 1
ATOM 825 C CA . ILE A 1 106 ? 2.123 -8.169 0.968 1.00 96.75 106 ILE A CA 1
ATOM 826 C C . ILE A 1 106 ? 2.805 -8.706 2.233 1.00 96.75 106 ILE A C 1
ATOM 828 O O . ILE A 1 106 ? 3.167 -7.930 3.124 1.00 96.75 106 ILE A O 1
ATOM 832 N N . ASP A 1 107 ? 3.100 -10.008 2.263 1.00 90.06 107 ASP A N 1
ATOM 833 C CA . ASP A 1 107 ? 3.809 -10.662 3.360 1.00 90.06 107 ASP A CA 1
ATOM 834 C C . ASP A 1 107 ? 5.280 -10.231 3.389 1.00 90.06 107 ASP A C 1
ATOM 836 O O . ASP A 1 107 ? 6.150 -10.780 2.714 1.00 90.06 107 ASP A O 1
ATOM 840 N N . GLY A 1 108 ? 5.559 -9.206 4.193 1.00 88.12 108 GLY A N 1
ATOM 841 C CA . GLY A 1 108 ? 6.889 -8.610 4.328 1.00 88.12 108 GLY A CA 1
ATOM 842 C C . GLY A 1 108 ? 7.104 -7.358 3.480 1.00 88.12 108 GLY A C 1
ATOM 843 O O . GLY A 1 108 ? 8.171 -6.757 3.585 1.00 88.12 108 GLY A O 1
ATOM 844 N N . SER A 1 109 ? 6.101 -6.938 2.700 1.00 92.56 109 SER A N 1
ATOM 845 C CA . SER A 1 109 ? 6.144 -5.717 1.883 1.00 92.56 109 SER A CA 1
ATOM 846 C C . SER A 1 109 ? 7.366 -5.687 0.950 1.00 92.56 109 SER A C 1
ATOM 848 O O . SER A 1 109 ? 8.112 -4.706 0.900 1.00 92.56 109 SER A O 1
ATOM 850 N N . THR A 1 110 ? 7.605 -6.789 0.235 1.00 95.62 110 THR A N 1
ATOM 851 C CA . THR A 1 110 ? 8.785 -6.966 -0.625 1.00 95.62 110 THR A CA 1
ATOM 852 C C . THR A 1 110 ? 8.435 -6.879 -2.105 1.00 95.62 110 THR A C 1
ATOM 854 O O . THR A 1 110 ? 7.400 -7.365 -2.554 1.00 95.62 110 THR A O 1
ATOM 857 N N . LEU A 1 111 ? 9.318 -6.256 -2.885 1.00 97.06 111 LEU A N 1
ATOM 858 C CA . LEU A 1 111 ? 9.181 -6.178 -4.336 1.00 97.06 111 LEU A CA 1
ATOM 859 C C . LEU A 1 111 ? 9.411 -7.556 -4.966 1.00 97.06 111 LEU A C 1
ATOM 861 O O . LEU A 1 111 ? 10.477 -8.139 -4.776 1.00 97.06 111 LEU A O 1
ATOM 865 N N . LEU A 1 112 ? 8.432 -8.049 -5.728 1.00 97.12 112 LEU A N 1
ATOM 866 C CA . LEU A 1 112 ? 8.565 -9.263 -6.538 1.00 97.12 112 LEU A CA 1
ATOM 867 C C . LEU A 1 112 ? 9.082 -8.926 -7.933 1.00 97.12 112 LEU A C 1
ATOM 869 O O . LEU A 1 112 ? 10.049 -9.524 -8.398 1.00 97.12 112 LEU A O 1
ATOM 873 N N . PHE A 1 113 ? 8.455 -7.949 -8.586 1.00 95.50 113 PHE A N 1
ATOM 874 C CA . PHE A 1 113 ? 8.869 -7.458 -9.895 1.00 95.50 113 PHE A CA 1
ATOM 875 C C . PHE A 1 113 ? 8.443 -6.002 -10.105 1.00 95.50 113 PHE A C 1
ATOM 877 O O . PHE A 1 113 ? 7.478 -5.528 -9.508 1.00 95.50 113 PHE A O 1
ATOM 884 N N . ALA A 1 114 ? 9.160 -5.318 -10.994 1.00 94.94 114 ALA A N 1
ATOM 885 C CA . ALA A 1 114 ? 8.803 -4.017 -11.546 1.00 94.94 114 ALA A CA 1
ATOM 886 C C . ALA A 1 114 ? 9.091 -4.065 -13.050 1.00 94.94 114 ALA A C 1
ATOM 888 O O . ALA A 1 114 ? 10.253 -4.061 -13.460 1.00 94.94 114 ALA A O 1
ATOM 889 N N . LEU A 1 115 ? 8.041 -4.200 -13.852 1.00 91.75 115 LEU A N 1
ATOM 890 C CA . LEU A 1 115 ? 8.131 -4.339 -15.302 1.00 91.75 115 LEU A CA 1
ATOM 891 C C . LEU A 1 115 ? 8.025 -2.966 -15.960 1.00 91.75 115 LEU A C 1
ATOM 893 O O . LEU A 1 115 ? 7.203 -2.144 -15.558 1.00 91.75 115 LEU A O 1
ATOM 897 N N . GLU A 1 116 ? 8.849 -2.731 -16.979 1.00 88.56 116 GLU A N 1
ATOM 898 C CA . GLU A 1 116 ? 8.671 -1.584 -17.868 1.00 88.56 116 GLU A CA 1
ATOM 899 C C . GLU A 1 116 ? 7.381 -1.764 -18.681 1.00 88.56 116 GLU A C 1
ATOM 901 O O . GLU A 1 116 ? 7.045 -2.874 -19.103 1.00 88.56 116 GLU A O 1
ATOM 906 N N . ALA A 1 117 ? 6.651 -0.672 -18.884 1.00 72.50 117 ALA A N 1
ATOM 907 C CA . ALA A 1 117 ? 5.449 -0.674 -19.702 1.00 72.50 117 ALA A CA 1
ATOM 908 C C . ALA A 1 117 ? 5.773 -0.861 -21.182 1.00 72.50 117 ALA A C 1
ATOM 910 O O . ALA A 1 117 ? 6.799 -0.390 -21.675 1.00 72.50 117 ALA A O 1
ATOM 911 N N . THR A 1 118 ? 4.829 -1.445 -21.910 1.00 68.62 118 THR A N 1
ATOM 912 C CA . THR A 1 118 ? 4.788 -1.398 -23.376 1.00 68.62 118 THR A CA 1
ATOM 913 C C . THR A 1 118 ? 3.864 -0.294 -23.908 1.00 68.62 118 THR A C 1
ATOM 915 O O . THR A 1 118 ? 3.872 -0.025 -25.107 1.00 68.62 118 THR A O 1
ATOM 918 N N . ASP A 1 119 ? 3.067 0.327 -23.032 1.00 68.25 119 ASP A N 1
ATOM 919 C CA . ASP A 1 119 ? 1.947 1.232 -23.315 1.00 68.25 119 ASP A CA 1
ATOM 920 C C . ASP A 1 119 ? 1.572 2.083 -22.076 1.00 68.25 119 ASP A C 1
ATOM 922 O O . ASP A 1 119 ? 1.950 1.753 -20.954 1.00 68.25 119 ASP A O 1
ATOM 926 N N . HIS A 1 120 ? 0.855 3.196 -22.287 1.00 65.25 120 HIS A N 1
ATOM 927 C CA . HIS A 1 120 ? 0.493 4.185 -21.256 1.00 65.25 120 HIS A CA 1
ATOM 928 C C . HIS A 1 120 ? -0.692 3.719 -20.395 1.00 65.25 120 HIS A C 1
ATOM 930 O O . HIS A 1 120 ? -1.740 3.371 -20.946 1.00 65.25 120 HIS A O 1
ATOM 936 N N . LYS A 1 121 ? -0.541 3.732 -19.063 1.00 65.62 121 LYS A N 1
ATOM 937 C CA . LYS A 1 121 ? -1.491 3.131 -18.112 1.00 65.62 121 LYS A CA 1
ATOM 938 C C . LYS A 1 121 ? -1.718 3.999 -16.880 1.00 65.62 121 LYS A C 1
ATOM 940 O O . LYS A 1 121 ? -0.907 3.985 -15.963 1.00 65.62 121 LYS A O 1
ATOM 945 N N . ASP A 1 122 ? -2.901 4.600 -16.836 1.00 68.19 122 ASP A N 1
ATOM 946 C CA . ASP A 1 122 ? -3.408 5.354 -15.676 1.00 68.19 122 ASP A CA 1
ATOM 947 C C . ASP A 1 122 ? -4.540 4.574 -14.960 1.00 68.19 122 ASP A C 1
ATOM 949 O O . ASP A 1 122 ? -5.153 5.019 -13.990 1.00 68.19 122 ASP A O 1
ATOM 953 N N . GLY A 1 123 ? -4.879 3.386 -15.478 1.00 83.12 123 GLY A N 1
ATOM 954 C CA . GLY A 1 123 ? -5.997 2.566 -15.022 1.00 83.12 123 GLY A CA 1
ATOM 955 C C . GLY A 1 123 ? -5.668 1.669 -13.828 1.00 83.12 123 GLY A C 1
ATOM 956 O O . GLY A 1 123 ? -4.530 1.257 -13.609 1.00 83.12 123 GLY A O 1
ATOM 957 N N . THR A 1 124 ? -6.706 1.309 -13.068 1.00 89.62 124 THR A N 1
ATOM 958 C CA . THR A 1 124 ? -6.607 0.231 -12.073 1.00 89.62 124 THR A CA 1
ATOM 959 C C . THR A 1 124 ? -6.458 -1.109 -12.777 1.00 89.62 124 THR A C 1
ATOM 961 O O . THR A 1 124 ? -7.272 -1.458 -13.631 1.00 89.62 124 THR A O 1
ATOM 964 N N . ILE A 1 125 ? -5.428 -1.856 -12.383 1.00 91.94 125 ILE A N 1
ATOM 965 C CA . ILE A 1 125 ? -5.179 -3.216 -12.853 1.00 91.94 125 ILE A CA 1
ATOM 966 C C . ILE A 1 125 ? -6.354 -4.123 -12.484 1.00 91.94 125 ILE A C 1
ATOM 968 O O . ILE A 1 125 ? -6.885 -4.049 -11.376 1.00 91.94 125 ILE A O 1
ATOM 972 N N . VAL A 1 126 ? -6.717 -5.029 -13.388 1.00 93.31 126 VAL A N 1
ATOM 973 C CA . VAL A 1 126 ? -7.671 -6.107 -13.106 1.00 93.31 126 VAL A CA 1
ATOM 974 C C . VAL A 1 126 ? -6.918 -7.429 -13.050 1.00 93.31 126 VAL A C 1
ATOM 976 O O . VAL A 1 126 ? -6.022 -7.672 -13.856 1.00 93.31 126 VAL A O 1
ATOM 979 N N . VAL A 1 127 ? -7.274 -8.282 -12.092 1.00 94.44 127 VAL A N 1
ATOM 980 C CA . VAL A 1 127 ? -6.743 -9.644 -11.997 1.00 94.44 127 VAL A CA 1
ATOM 981 C C . VAL A 1 127 ? -7.890 -10.628 -12.158 1.00 94.44 127 VAL A C 1
ATOM 983 O O . VAL A 1 127 ? -8.910 -10.481 -11.486 1.00 94.44 127 VAL A O 1
ATOM 986 N N . ASP A 1 128 ? -7.706 -11.617 -13.026 1.00 95.44 128 ASP A N 1
ATOM 987 C CA . ASP A 1 128 ? -8.616 -12.755 -13.180 1.00 95.44 128 ASP A CA 1
ATOM 988 C C . ASP A 1 128 ? -7.844 -14.071 -13.033 1.00 95.44 128 ASP A C 1
ATOM 990 O O . ASP A 1 128 ? -6.629 -14.112 -13.237 1.00 95.44 128 ASP A O 1
ATOM 994 N N . GLU A 1 129 ? -8.531 -15.144 -12.655 1.00 95.62 129 GLU A N 1
ATOM 995 C CA . GLU A 1 129 ? -7.955 -16.486 -12.549 1.00 95.62 129 GLU A CA 1
ATOM 996 C C . GLU A 1 129 ? -8.576 -17.410 -13.598 1.00 95.62 129 GLU A C 1
ATOM 998 O O . GLU A 1 129 ? -9.742 -17.790 -13.504 1.00 95.62 129 GLU A O 1
ATOM 1003 N N . GLU A 1 130 ? -7.763 -17.850 -14.556 1.00 95.75 130 GLU A N 1
ATOM 1004 C CA . GLU A 1 130 ? -8.172 -18.792 -15.597 1.00 95.75 130 GLU A CA 1
ATOM 1005 C C . GLU A 1 130 ? -7.391 -20.098 -15.422 1.00 95.75 130 GLU A C 1
ATOM 1007 O O . GLU A 1 130 ? -6.164 -20.107 -15.414 1.00 95.75 130 GLU A O 1
ATOM 1012 N N . GLU A 1 131 ? -8.093 -21.219 -15.234 1.00 95.31 131 GLU A N 1
ATOM 1013 C CA . GLU A 1 131 ? -7.486 -22.554 -15.066 1.00 95.31 131 GLU A CA 1
ATOM 1014 C C . GLU A 1 131 ? -6.398 -22.641 -13.964 1.00 95.31 131 GLU A C 1
ATOM 1016 O O . GLU A 1 131 ? -5.427 -23.391 -14.075 1.00 95.31 131 GLU A O 1
ATOM 1021 N N . ASN A 1 132 ? -6.586 -21.927 -12.847 1.00 91.56 132 ASN A N 1
ATOM 1022 C CA . ASN A 1 132 ? -5.607 -21.751 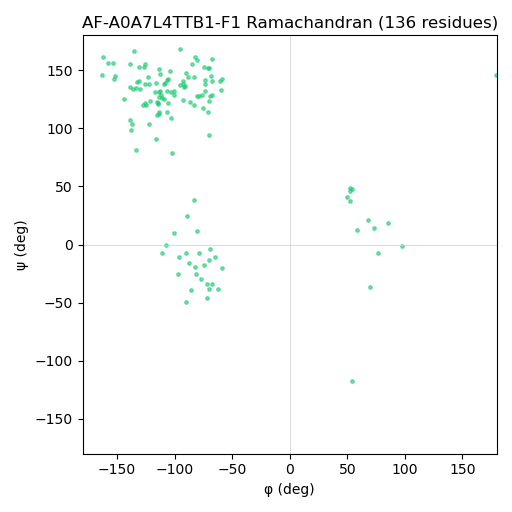-11.757 1.00 91.56 132 ASN A CA 1
ATOM 1023 C C . ASN A 1 132 ? -4.359 -20.931 -12.125 1.00 91.56 132 ASN A C 1
ATOM 1025 O O . ASN A 1 132 ? -3.323 -21.031 -11.459 1.00 91.56 132 ASN A O 1
ATOM 1029 N N . HIS A 1 133 ? -4.443 -20.113 -13.171 1.00 93.38 133 HIS A N 1
ATOM 1030 C CA . HIS A 1 133 ? -3.408 -19.170 -13.561 1.00 93.38 133 HIS A CA 1
ATOM 1031 C C . HIS A 1 133 ? -3.917 -17.730 -13.408 1.00 93.38 133 HIS A C 1
ATOM 1033 O O . HIS A 1 133 ? -4.919 -17.377 -14.029 1.00 93.38 133 HIS A O 1
ATOM 1039 N N . PRO A 1 134 ? -3.263 -16.884 -12.590 1.00 93.19 134 PRO A N 1
ATOM 1040 C CA . PRO A 1 134 ? -3.641 -15.483 -12.486 1.00 93.19 134 PRO A CA 1
ATOM 1041 C C . PRO A 1 134 ? -3.149 -14.696 -13.705 1.00 93.19 134 PRO A C 1
ATOM 1043 O O . PRO A 1 134 ? -1.959 -14.712 -14.025 1.00 93.19 134 PRO A O 1
ATOM 1046 N N . PHE A 1 135 ? -4.054 -13.958 -14.338 1.00 94.44 135 PHE A N 1
ATOM 1047 C CA . PHE A 1 135 ? -3.774 -13.025 -15.422 1.00 94.44 135 PHE A CA 1
ATOM 1048 C C . PHE A 1 135 ? -3.959 -11.589 -14.942 1.00 94.44 135 PHE A C 1
ATOM 1050 O O . PHE A 1 135 ? -4.904 -11.274 -14.223 1.00 94.44 135 PHE A O 1
ATOM 1057 N N . ILE A 1 136 ? -3.036 -10.720 -15.349 1.00 91.38 136 ILE A N 1
ATOM 1058 C CA . ILE A 1 136 ? -3.066 -9.289 -15.057 1.00 91.38 136 ILE A CA 1
ATOM 1059 C C . ILE A 1 136 ? -3.464 -8.567 -16.339 1.00 91.38 136 ILE A C 1
ATOM 1061 O O . ILE A 1 136 ? -2.775 -8.679 -17.354 1.00 91.38 136 ILE A O 1
ATOM 1065 N N . TYR A 1 137 ? -4.549 -7.808 -16.267 1.00 89.44 137 TYR A N 1
ATOM 1066 C CA . TYR A 1 137 ? -5.059 -6.978 -17.346 1.00 89.44 137 TYR A CA 1
ATOM 1067 C C . TYR A 1 137 ? -4.777 -5.514 -17.036 1.00 89.44 137 TYR A C 1
ATOM 1069 O O . TYR A 1 137 ? -5.011 -5.038 -15.920 1.00 89.44 137 TYR A O 1
ATOM 1077 N N . THR A 1 138 ? -4.237 -4.825 -18.032 1.00 84.88 138 THR A N 1
ATOM 1078 C CA . THR A 1 138 ? -3.634 -3.500 -17.905 1.00 84.88 138 THR A CA 1
ATOM 1079 C C . THR A 1 138 ? -4.003 -2.629 -19.083 1.00 84.88 138 THR A C 1
ATOM 1081 O O . THR A 1 138 ? -3.999 -3.204 -20.195 1.00 84.88 138 THR A O 1
#

Foldseek 3Di:
DPDDQDDDQQQDPVFLARARDFQEDWDADPVQCKIWGWFQSQKIKIWNFQWDQDPVVRDIHTDIDIDIAHDDAPPFRRFGFNYYWDDDDQWIWGAGQSRWIWIFRNVVRHTPDIGHHPDHDPYGWDWDADPNDIDIDD

Secondary structure (DSSP, 8-state):
---------S--TTSSS------SPPEEETTTTEEEEE-TTSEEEEEE---EEETTTTEEE---EEEEEE---TT-------SPPEEETTEEEEE-TTS-EEEEETTTTEEEEEEPPSS---SPPEEEEETTEEEEE-